Protein AF-A0A1Q7IQF8-F1 (afdb_monomer)

pLDDT: mean 95.31, std 6.24, range [54.16, 98.69]

Mean predicted aligned error: 3.73 Å

Secondary structure (DSSP, 8-state):
-PPEEEEEEE-SSEEEEEEEEEEEE--HHHHHHHHHHHHHTT---EEETTEEE-S---GGG-SSPBPEEEEEEEEEEEEESSTT--EEEEE-

Radius of gyration: 16.56 Å; Cα contacts (8 Å, |Δi|>4): 171; chains: 1; bounding box: 39×32×40 Å

Foldseek 3Di:
DFDWDWDWDDDPWKIKIFIFGKDWAQDQVVLQVVQVVVVVVVFNWDDDPSFIDGPDDDPVQDDDRHIDMDGDGQKMKMWTPDPPTDIDMDGD

Structure (mmCIF, N/CA/C/O backbone):
data_AF-A0A1Q7IQF8-F1
#
_entry.id   AF-A0A1Q7IQF8-F1
#
loop_
_atom_site.group_PDB
_atom_site.id
_atom_site.type_symbol
_atom_site.label_atom_id
_atom_site.label_alt_id
_atom_site.label_comp_id
_atom_site.label_asym_id
_atom_site.label_entity_id
_atom_site.label_seq_id
_atom_site.pdbx_PDB_ins_code
_atom_site.Cartn_x
_atom_site.Cartn_y
_atom_site.Cartn_z
_atom_site.occupancy
_atom_site.B_iso_or_equiv
_atom_site.auth_seq_id
_atom_site.auth_comp_id
_atom_site.auth_asym_id
_atom_site.auth_atom_id
_atom_site.pdbx_PDB_model_num
ATOM 1 N N . MET A 1 1 ? -9.155 19.506 -4.952 1.00 54.16 1 MET A N 1
ATOM 2 C CA . MET A 1 1 ? -8.098 19.149 -5.917 1.00 54.16 1 MET A CA 1
ATOM 3 C C . MET A 1 1 ? -7.623 17.774 -5.528 1.00 54.16 1 MET A C 1
ATOM 5 O O . MET A 1 1 ? -7.271 17.605 -4.367 1.00 54.16 1 MET A O 1
ATOM 9 N N . ASP A 1 2 ? -7.672 16.813 -6.442 1.00 64.69 2 ASP A N 1
ATOM 10 C CA . ASP A 1 2 ? -7.070 15.509 -6.184 1.00 64.69 2 ASP A CA 1
ATOM 11 C C . ASP A 1 2 ? -5.554 15.678 -6.224 1.00 64.69 2 ASP A C 1
ATOM 13 O O . ASP A 1 2 ? -4.997 16.180 -7.202 1.00 64.69 2 ASP A O 1
ATOM 17 N N . THR A 1 3 ? -4.887 15.346 -5.123 1.00 79.56 3 THR A N 1
ATOM 18 C CA . THR A 1 3 ? -3.435 15.475 -5.030 1.00 79.56 3 THR A CA 1
ATOM 19 C C . THR A 1 3 ? -2.799 14.358 -5.853 1.00 79.56 3 THR A C 1
ATOM 21 O O . THR A 1 3 ? -3.138 13.184 -5.678 1.00 79.56 3 THR A O 1
ATOM 24 N N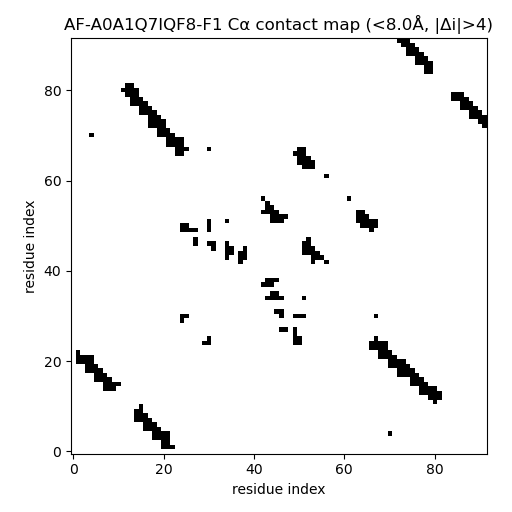 . GLN A 1 4 ? -1.869 14.710 -6.740 1.00 87.81 4 GLN A N 1
ATOM 25 C CA . GLN A 1 4 ? -1.017 13.729 -7.406 1.00 87.81 4 GLN A CA 1
ATOM 26 C C . GLN A 1 4 ? -0.002 13.203 -6.387 1.00 87.81 4 GLN A C 1
ATOM 28 O O . GLN A 1 4 ? 0.706 13.980 -5.750 1.00 87.81 4 GLN A O 1
ATOM 33 N N . ASN A 1 5 ? 0.047 11.887 -6.225 1.00 95.00 5 ASN A N 1
ATOM 34 C CA . ASN A 1 5 ? 0.929 11.188 -5.302 1.00 95.00 5 ASN A CA 1
ATOM 35 C C . ASN A 1 5 ? 1.702 10.104 -6.055 1.00 95.00 5 ASN A C 1
ATOM 37 O O . ASN A 1 5 ? 1.300 9.662 -7.135 1.00 95.00 5 ASN A O 1
ATOM 41 N N . ALA A 1 6 ? 2.795 9.652 -5.449 1.00 96.06 6 ALA A N 1
ATOM 42 C CA . ALA A 1 6 ? 3.537 8.498 -5.916 1.00 96.06 6 ALA A CA 1
ATOM 43 C C . ALA A 1 6 ? 3.833 7.553 -4.749 1.00 96.06 6 ALA A C 1
ATOM 45 O O . ALA A 1 6 ? 4.090 7.999 -3.631 1.00 96.06 6 ALA A O 1
ATOM 46 N N . VAL A 1 7 ? 3.804 6.252 -5.028 1.00 96.81 7 VAL A N 1
ATOM 47 C CA . VAL A 1 7 ? 4.297 5.204 -4.129 1.00 96.81 7 VAL A CA 1
ATOM 48 C C . VAL A 1 7 ? 5.460 4.519 -4.826 1.00 96.81 7 VAL A C 1
ATOM 50 O O . VAL A 1 7 ? 5.295 4.017 -5.937 1.00 96.81 7 VAL A O 1
ATOM 53 N N . SER A 1 8 ? 6.627 4.509 -4.189 1.00 97.31 8 SER A N 1
ATOM 54 C CA . SER A 1 8 ? 7.820 3.838 -4.702 1.00 97.31 8 SER A CA 1
ATOM 55 C C . SER A 1 8 ? 8.157 2.616 -3.859 1.00 97.31 8 SER A C 1
ATOM 57 O O . SER A 1 8 ? 8.152 2.689 -2.629 1.00 97.31 8 SER A O 1
ATOM 59 N N . VAL A 1 9 ? 8.485 1.513 -4.520 1.00 97.31 9 VAL A N 1
ATOM 60 C CA . VAL A 1 9 ? 8.939 0.275 -3.888 1.00 97.31 9 VAL A CA 1
ATOM 61 C C . VAL A 1 9 ? 10.213 -0.175 -4.585 1.00 97.31 9 VAL A C 1
ATOM 63 O O . VAL A 1 9 ? 10.237 -0.286 -5.810 1.00 97.31 9 VAL A O 1
ATOM 66 N N . SER A 1 10 ? 11.245 -0.452 -3.795 1.00 97.69 10 SER A N 1
ATOM 67 C CA . SER A 1 10 ? 12.469 -1.088 -4.272 1.00 97.69 10 SER A CA 1
ATOM 68 C C . SER A 1 10 ? 12.366 -2.593 -4.089 1.00 97.69 10 SER A C 1
ATOM 70 O O . SER A 1 10 ? 12.097 -3.071 -2.985 1.00 97.69 10 SER A O 1
ATOM 72 N N . LEU A 1 11 ? 12.560 -3.325 -5.180 1.00 95.88 11 LEU A N 1
ATOM 73 C CA . LEU A 1 11 ? 12.681 -4.778 -5.207 1.00 95.88 11 LEU A CA 1
ATOM 74 C C . LEU A 1 11 ? 14.119 -5.154 -5.584 1.00 95.88 11 LEU A C 1
ATOM 76 O O . LEU A 1 11 ? 14.934 -4.300 -5.934 1.00 95.88 11 LEU A O 1
ATOM 80 N N . ASP A 1 12 ? 14.438 -6.445 -5.521 1.00 96.19 12 ASP A N 1
ATOM 81 C CA . ASP A 1 12 ? 15.811 -6.93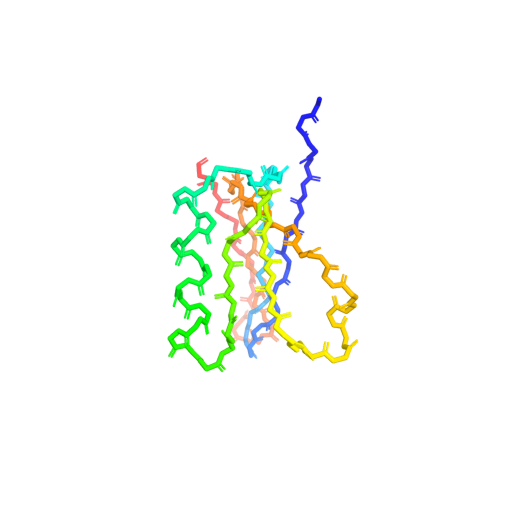3 -5.692 1.00 96.19 12 ASP A CA 1
ATOM 82 C C . ASP A 1 12 ? 16.443 -6.596 -7.054 1.00 96.19 12 ASP A C 1
ATOM 84 O O . ASP A 1 12 ? 17.672 -6.552 -7.161 1.00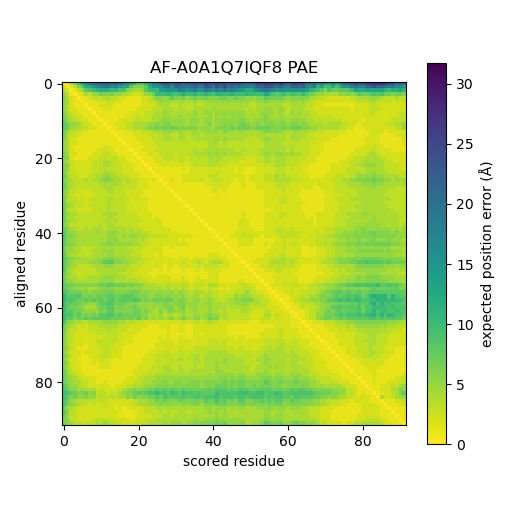 96.19 12 ASP A O 1
ATOM 88 N N . ASP A 1 13 ? 15.647 -6.434 -8.109 1.00 97.25 13 ASP A N 1
ATOM 89 C CA . ASP A 1 13 ? 16.099 -6.219 -9.489 1.00 97.25 13 ASP A CA 1
ATOM 90 C C . ASP A 1 13 ? 15.370 -5.079 -10.221 1.00 97.25 13 ASP A C 1
ATOM 92 O O . ASP A 1 13 ? 15.723 -4.755 -11.359 1.00 97.25 13 ASP A O 1
ATOM 96 N N . ILE A 1 14 ? 14.391 -4.440 -9.576 1.00 97.62 14 ILE A N 1
ATOM 97 C CA . ILE A 1 14 ? 13.594 -3.361 -10.158 1.00 97.62 14 ILE A CA 1
ATOM 98 C C . ILE A 1 14 ? 13.101 -2.385 -9.086 1.00 97.62 14 ILE A C 1
ATOM 100 O O . ILE A 1 14 ? 12.572 -2.784 -8.049 1.00 97.62 14 ILE A O 1
ATOM 104 N N . ASP A 1 15 ? 13.212 -1.092 -9.371 1.00 98.12 15 ASP A N 1
ATOM 105 C CA . ASP A 1 15 ? 12.491 -0.052 -8.643 1.00 98.12 15 ASP A CA 1
ATOM 106 C C . ASP A 1 15 ? 11.187 0.256 -9.378 1.00 98.12 15 ASP A C 1
ATOM 108 O O . ASP A 1 15 ? 11.185 0.507 -10.587 1.00 98.12 15 ASP A O 1
ATOM 112 N N . VAL A 1 16 ? 10.068 0.252 -8.655 1.00 98.25 16 VAL A N 1
ATOM 113 C CA . VAL A 1 16 ? 8.742 0.543 -9.211 1.00 98.25 16 VAL A CA 1
ATOM 114 C C . VAL A 1 16 ? 8.177 1.792 -8.558 1.00 98.25 16 VAL A C 1
ATOM 116 O O . VAL A 1 16 ? 8.034 1.856 -7.339 1.00 98.25 16 VAL A O 1
ATOM 119 N N . VAL A 1 17 ? 7.800 2.770 -9.379 1.00 98.19 17 VAL A N 1
ATOM 120 C CA . VAL A 1 17 ? 7.064 3.965 -8.958 1.00 98.19 17 VAL A CA 1
ATOM 121 C C . VAL A 1 17 ? 5.669 3.91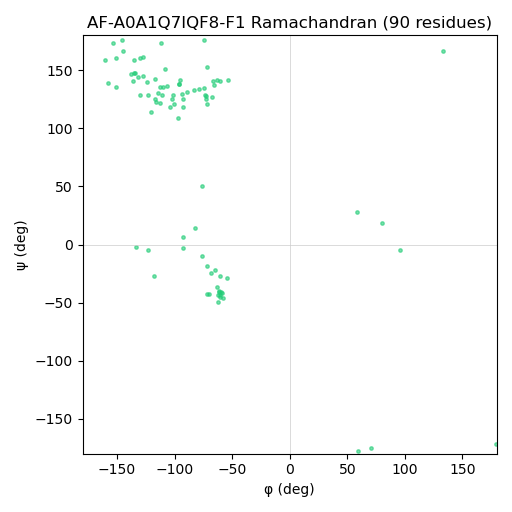5 -9.558 1.00 98.19 17 VAL A C 1
ATOM 123 O O . VAL A 1 17 ? 5.515 3.865 -10.777 1.00 98.19 17 VAL A O 1
ATOM 126 N N . VAL A 1 18 ? 4.649 3.950 -8.707 1.00 98.12 18 VAL A N 1
ATOM 127 C CA . VAL A 1 18 ? 3.244 4.049 -9.108 1.00 98.12 18 VAL A CA 1
ATOM 128 C C . VAL A 1 18 ? 2.767 5.471 -8.860 1.00 98.12 18 VAL A C 1
ATOM 130 O O . VAL A 1 18 ? 2.760 5.935 -7.723 1.00 98.12 18 VAL A O 1
ATOM 133 N N . GLU A 1 19 ? 2.359 6.152 -9.925 1.00 97.62 19 GLU A N 1
ATOM 134 C CA . GLU A 1 19 ? 1.778 7.491 -9.895 1.00 97.62 19 GLU A CA 1
ATOM 135 C C . GLU A 1 19 ? 0.250 7.397 -9.887 1.00 97.62 19 GLU A C 1
ATOM 137 O O . GLU A 1 19 ? -0.339 6.572 -10.591 1.00 97.62 19 GLU A O 1
ATOM 142 N N . GLY A 1 20 ? -0.411 8.270 -9.132 1.00 96.69 20 GLY A N 1
ATOM 143 C CA . GLY A 1 20 ? -1.866 8.298 -9.087 1.00 96.69 20 GLY A CA 1
ATOM 144 C C . GLY A 1 20 ? -2.425 9.349 -8.143 1.00 96.69 20 GLY A C 1
ATOM 145 O O . GLY A 1 20 ? -1.697 10.166 -7.580 1.00 96.69 20 GLY A O 1
ATOM 146 N N . THR A 1 21 ? -3.734 9.307 -7.936 1.00 96.75 21 THR A N 1
ATOM 147 C CA . THR A 1 21 ? -4.393 10.131 -6.919 1.00 96.75 21 THR A CA 1
ATOM 148 C C . THR A 1 21 ? -4.568 9.326 -5.643 1.00 96.75 21 THR A C 1
ATOM 150 O O . THR A 1 21 ? -4.925 8.146 -5.683 1.00 96.75 21 THR A O 1
ATOM 153 N N . ALA A 1 22 ? -4.308 9.954 -4.497 1.00 95.81 22 ALA A N 1
ATOM 154 C CA . ALA A 1 22 ? -4.558 9.350 -3.196 1.00 95.81 22 ALA A CA 1
ATOM 155 C C . ALA A 1 22 ? -5.777 10.000 -2.551 1.00 95.81 22 ALA A C 1
ATOM 157 O O . ALA A 1 22 ? -5.908 11.226 -2.542 1.00 95.81 22 ALA A O 1
ATOM 158 N N . ARG A 1 23 ? -6.647 9.183 -1.961 1.00 95.44 23 ARG A N 1
ATOM 159 C CA . ARG A 1 23 ? -7.758 9.669 -1.140 1.00 95.44 23 ARG A CA 1
ATOM 160 C C . ARG A 1 23 ? -7.858 8.882 0.154 1.00 95.44 23 ARG A C 1
ATOM 162 O O . ARG A 1 23 ? -7.588 7.680 0.181 1.00 95.44 23 ARG A O 1
ATOM 169 N N . LYS A 1 24 ? -8.301 9.562 1.209 1.00 96.06 24 LYS A N 1
ATOM 170 C CA . LYS A 1 24 ? -8.668 8.911 2.464 1.00 96.06 24 LYS A CA 1
ATOM 171 C C . LYS A 1 24 ? -9.890 8.018 2.232 1.00 96.06 24 LYS A C 1
ATOM 173 O O . LYS A 1 24 ? -10.832 8.397 1.531 1.00 96.06 24 LYS A O 1
ATOM 178 N N . VAL A 1 25 ? -9.852 6.825 2.803 1.00 97.75 25 VAL A N 1
ATOM 179 C CA . VAL A 1 25 ? -10.945 5.857 2.821 1.00 97.75 25 VAL A CA 1
ATOM 180 C C . VAL A 1 25 ? -11.623 5.959 4.177 1.00 97.75 25 VAL A C 1
ATOM 182 O O . VAL A 1 25 ? -10.982 5.775 5.206 1.00 97.75 25 VAL A O 1
ATOM 185 N N . THR A 1 26 ? -12.916 6.267 4.173 1.00 97.06 26 THR A N 1
ATOM 186 C CA . THR A 1 26 ? -13.732 6.378 5.390 1.00 97.06 26 THR A CA 1
ATOM 187 C C . THR A 1 26 ? -14.941 5.446 5.376 1.00 97.06 26 THR A C 1
ATOM 189 O O . THR A 1 26 ? -15.662 5.378 6.370 1.00 97.06 26 THR A O 1
ATOM 192 N N . ASP A 1 27 ? -15.186 4.725 4.275 1.00 97.38 27 ASP A N 1
ATOM 193 C CA . ASP A 1 27 ? -16.296 3.785 4.192 1.00 97.38 27 ASP A CA 1
ATOM 194 C C . ASP A 1 27 ? -16.011 2.535 5.032 1.00 97.38 27 ASP A C 1
ATOM 196 O O . ASP A 1 27 ? -14.965 1.889 4.917 1.00 97.38 27 ASP A O 1
ATOM 200 N N . MET A 1 28 ? -16.964 2.205 5.902 1.00 97.94 28 MET A N 1
ATOM 201 C CA . MET A 1 28 ? -16.813 1.108 6.854 1.00 97.94 28 MET A CA 1
ATOM 202 C C . MET A 1 28 ? -16.616 -0.261 6.188 1.00 97.94 28 MET A C 1
ATOM 204 O O . MET A 1 28 ? -15.723 -0.972 6.639 1.00 97.94 28 MET A O 1
ATOM 208 N N . PRO A 1 29 ? -17.317 -0.631 5.094 1.00 98.31 29 PRO A N 1
ATOM 209 C CA . PRO A 1 29 ? -17.106 -1.935 4.463 1.00 98.31 29 PRO A CA 1
ATOM 210 C C . PRO A 1 29 ? -15.665 -2.157 3.978 1.00 98.31 29 PRO A C 1
ATOM 212 O O . PRO A 1 29 ? -15.103 -3.239 4.167 1.00 98.31 29 PRO A O 1
ATOM 215 N N . THR A 1 30 ? -15.022 -1.142 3.385 1.00 98.25 30 THR A N 1
ATOM 216 C CA . THR A 1 30 ? -13.617 -1.260 2.966 1.00 98.25 30 THR A CA 1
ATOM 217 C C . THR A 1 30 ? -12.678 -1.306 4.165 1.00 98.25 30 THR A C 1
ATOM 219 O O . THR A 1 30 ? -11.754 -2.125 4.178 1.00 98.25 30 THR A O 1
ATOM 222 N N . LEU A 1 31 ? -12.912 -0.467 5.178 1.00 98.69 31 LEU A N 1
ATOM 223 C CA . LEU A 1 31 ? -12.110 -0.456 6.403 1.00 98.69 31 LEU A CA 1
ATOM 224 C C . LEU A 1 31 ? -12.174 -1.802 7.131 1.00 98.69 31 LEU A C 1
ATOM 226 O O . LEU A 1 31 ? -11.137 -2.327 7.526 1.00 98.69 31 LEU A O 1
ATOM 230 N N . GLU A 1 32 ? -13.362 -2.389 7.265 1.00 98.62 32 GLU A N 1
ATOM 231 C CA . GLU A 1 32 ? -13.569 -3.702 7.882 1.00 98.62 32 GLU A CA 1
ATOM 232 C C . GLU A 1 32 ? -12.853 -4.800 7.102 1.00 98.62 32 GLU A C 1
ATOM 234 O O . GLU A 1 32 ? -12.163 -5.627 7.695 1.00 98.62 32 GLU A O 1
ATOM 239 N N . ARG A 1 33 ? -12.934 -4.780 5.766 1.00 98.50 33 ARG A N 1
ATOM 240 C CA . ARG A 1 33 ? -12.216 -5.740 4.918 1.00 98.50 33 ARG A CA 1
ATOM 241 C C . ARG A 1 33 ? -10.705 -5.691 5.154 1.00 98.50 33 ARG A C 1
ATOM 243 O O . ARG A 1 33 ? -10.074 -6.738 5.284 1.00 98.50 33 ARG A O 1
ATOM 250 N N . VAL A 1 34 ? -10.124 -4.492 5.203 1.00 98.38 34 VAL A N 1
ATOM 251 C CA . VAL A 1 34 ? -8.678 -4.311 5.412 1.00 98.38 34 VAL A CA 1
ATOM 252 C C . VAL A 1 34 ? -8.275 -4.650 6.850 1.00 98.38 34 VAL A C 1
ATOM 254 O O . VAL A 1 34 ? -7.282 -5.345 7.054 1.00 98.38 34 VAL A O 1
ATOM 257 N N . ALA A 1 35 ? -9.059 -4.233 7.847 1.00 98.25 35 ALA A N 1
ATOM 258 C CA . ALA A 1 35 ? -8.818 -4.582 9.244 1.00 98.25 35 ALA A CA 1
ATOM 259 C C . ALA A 1 35 ? -8.864 -6.104 9.466 1.00 98.25 35 ALA A C 1
ATOM 261 O O . ALA A 1 35 ? -7.962 -6.653 10.093 1.00 98.25 35 ALA A O 1
ATOM 262 N N . ASN A 1 36 ? -9.843 -6.801 8.878 1.00 98.44 36 ASN A N 1
ATOM 263 C CA . ASN A 1 36 ? -9.955 -8.259 8.958 1.00 98.44 36 ASN A CA 1
ATOM 264 C C . ASN A 1 36 ? -8.765 -8.973 8.304 1.00 98.44 36 ASN A C 1
ATOM 266 O O . ASN A 1 36 ? -8.302 -9.989 8.821 1.00 98.44 36 ASN A O 1
ATOM 270 N N . LEU A 1 37 ? -8.232 -8.435 7.201 1.00 98.38 37 LEU A N 1
ATOM 271 C CA . LEU A 1 37 ? -7.007 -8.958 6.596 1.00 98.38 37 LEU A CA 1
ATOM 272 C C . LEU A 1 37 ? -5.827 -8.836 7.567 1.00 98.38 37 LEU A C 1
ATOM 274 O O . LEU A 1 37 ? -5.148 -9.826 7.817 1.00 98.38 37 LEU A O 1
ATOM 278 N N . TYR A 1 38 ? -5.611 -7.667 8.170 1.00 96.94 38 TYR A 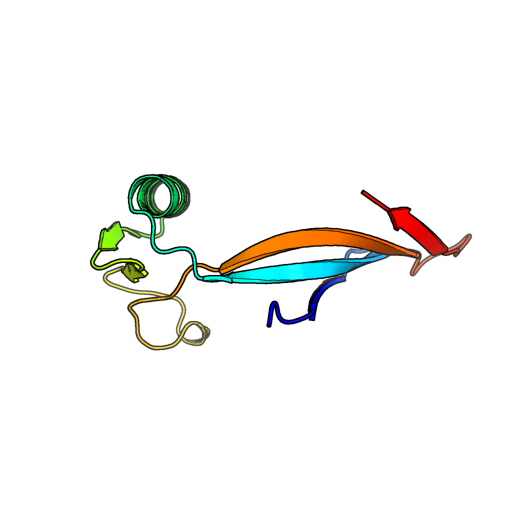N 1
ATOM 279 C CA . TYR A 1 38 ? -4.546 -7.498 9.162 1.00 96.94 38 TYR A CA 1
ATOM 280 C C . TYR A 1 38 ? -4.731 -8.394 10.395 1.00 96.94 38 TYR A C 1
ATOM 282 O O . TYR A 1 38 ? -3.761 -9.002 10.849 1.00 96.94 38 TYR A O 1
ATOM 290 N N . ALA A 1 39 ? -5.969 -8.550 10.874 1.00 97.88 39 ALA A N 1
ATOM 291 C CA . ALA A 1 39 ? -6.316 -9.480 11.947 1.00 97.88 39 ALA A CA 1
ATOM 292 C C . ALA A 1 39 ? -5.950 -10.925 11.596 1.00 97.88 39 ALA A C 1
ATOM 294 O O . ALA A 1 39 ? -5.360 -11.622 12.420 1.00 97.88 39 ALA A O 1
ATOM 295 N N . SER A 1 40 ? -6.206 -11.353 10.356 1.00 98.06 40 SER A N 1
ATOM 296 C CA . SER A 1 40 ? -5.807 -12.682 9.875 1.00 98.06 40 SER A CA 1
ATOM 297 C C . SER A 1 40 ? -4.285 -12.881 9.814 1.00 98.06 40 SER A C 1
ATOM 299 O O . SER A 1 40 ? -3.813 -14.012 9.885 1.00 98.06 40 SER A O 1
ATOM 301 N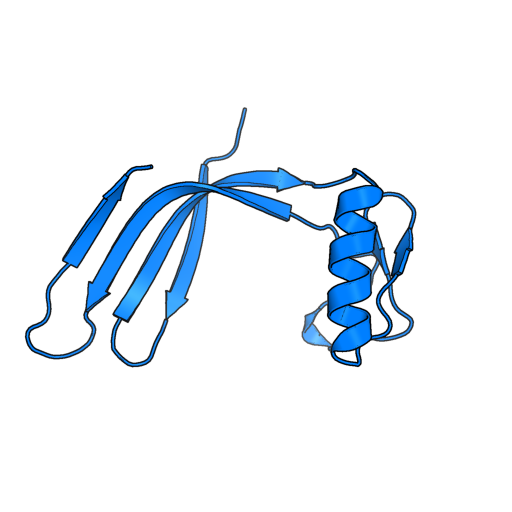 N . LEU A 1 41 ? -3.518 -11.787 9.741 1.00 97.00 41 LEU A N 1
ATOM 302 C CA . LEU A 1 41 ? -2.052 -11.773 9.768 1.00 97.00 41 LEU A CA 1
ATOM 303 C C . LEU A 1 41 ? -1.483 -11.594 11.189 1.00 97.00 41 LEU A C 1
ATOM 305 O O . LEU A 1 41 ? -0.273 -11.453 11.355 1.00 97.00 41 LEU A O 1
ATOM 309 N N . GLY A 1 42 ? -2.339 -11.604 12.216 1.00 95.94 42 GLY A N 1
ATOM 310 C CA . GLY A 1 42 ? -1.948 -11.582 13.627 1.00 95.94 42 GLY A CA 1
ATOM 311 C C . GLY A 1 42 ? -1.935 -10.202 14.288 1.00 95.94 42 GLY A C 1
ATOM 312 O O . GLY A 1 42 ? -1.745 -10.128 15.499 1.00 95.94 42 GLY A O 1
ATOM 313 N N . TRP A 1 43 ? -2.176 -9.112 13.551 1.00 96.06 43 TRP A N 1
ATOM 314 C CA . TRP A 1 43 ? -2.322 -7.778 14.142 1.00 96.06 43 TRP A CA 1
ATOM 315 C C . TRP A 1 43 ? -3.805 -7.497 14.428 1.00 96.06 43 TRP A C 1
ATOM 317 O O . TRP A 1 43 ? -4.562 -7.460 13.466 1.00 96.06 43 TRP A O 1
ATOM 327 N N . PRO A 1 44 ? -4.265 -7.280 15.682 1.00 96.38 44 PRO A N 1
ATOM 328 C CA . PRO A 1 44 ? -5.686 -7.252 16.065 1.00 96.38 44 PRO A CA 1
ATOM 329 C C . PRO A 1 44 ? -6.403 -5.953 15.654 1.00 96.38 44 PRO A C 1
ATOM 331 O O . PRO A 1 44 ? -7.068 -5.297 16.459 1.00 96.38 44 PRO A O 1
ATOM 334 N N . ALA A 1 45 ? -6.247 -5.573 14.391 1.00 97.81 45 ALA A N 1
ATOM 335 C CA . ALA A 1 45 ? -6.853 -4.423 13.763 1.00 97.81 45 ALA A CA 1
ATOM 336 C C . ALA A 1 45 ? -8.380 -4.544 13.737 1.00 97.81 45 ALA A C 1
ATOM 338 O O . ALA A 1 45 ? -8.949 -5.608 13.493 1.00 97.81 45 ALA A O 1
ATOM 339 N N . ARG A 1 46 ? -9.048 -3.415 13.961 1.00 98.06 46 ARG A N 1
ATOM 340 C CA . ARG A 1 46 ? -10.500 -3.245 13.883 1.00 98.06 46 ARG A CA 1
ATOM 341 C C . ARG A 1 46 ? -10.811 -1.932 13.179 1.00 98.06 46 ARG A C 1
ATOM 343 O O . ARG A 1 46 ? -10.076 -0.960 13.336 1.00 98.06 46 ARG A O 1
ATOM 350 N N . ALA A 1 47 ? -11.909 -1.888 12.437 1.00 98.19 47 ALA A N 1
ATOM 351 C CA . ALA A 1 47 ? -12.431 -0.638 11.898 1.00 98.19 47 ALA A CA 1
ATOM 352 C C . ALA A 1 47 ? -13.286 0.070 12.960 1.00 98.19 47 ALA A C 1
ATOM 354 O O . ALA A 1 47 ? -14.129 -0.557 13.600 1.00 98.19 47 ALA A O 1
ATOM 355 N N . SER A 1 48 ? -13.075 1.369 13.161 1.00 96.81 48 SER A N 1
ATOM 356 C CA . SER A 1 48 ? -13.911 2.193 14.040 1.00 96.81 48 SER A CA 1
ATOM 357 C C . SER A 1 48 ? -13.796 3.666 13.664 1.00 96.81 48 SER A C 1
ATOM 359 O O . SER A 1 48 ? -12.706 4.147 13.362 1.00 96.81 48 SER A O 1
ATOM 361 N N . GLY A 1 49 ? -14.918 4.392 13.673 1.00 95.31 49 GLY A N 1
ATOM 362 C CA . GLY A 1 49 ? -14.931 5.845 13.470 1.00 95.31 49 GLY A CA 1
ATOM 363 C C . GLY A 1 49 ? -14.333 6.322 12.139 1.00 95.31 49 GLY A C 1
ATOM 364 O O . GLY A 1 49 ? -13.810 7.431 12.081 1.00 95.31 49 GLY A O 1
ATOM 365 N N . GLY A 1 50 ? -14.376 5.500 11.083 1.00 97.44 50 GLY A N 1
ATOM 366 C CA . GLY A 1 50 ? -13.798 5.839 9.776 1.00 97.44 50 GLY A CA 1
ATOM 367 C C . GLY A 1 50 ? -12.279 5.639 9.666 1.00 97.44 50 GLY A C 1
ATOM 368 O O . GLY A 1 50 ? -11.669 6.203 8.761 1.00 97.44 50 GLY A O 1
ATOM 369 N N . ALA A 1 51 ? -11.675 4.859 10.568 1.00 98.00 51 ALA A N 1
ATOM 370 C CA . ALA A 1 51 ? -10.245 4.551 10.594 1.00 98.00 51 ALA A CA 1
ATOM 371 C C . ALA A 1 51 ? -9.973 3.117 11.098 1.00 98.00 51 ALA A C 1
ATOM 373 O O . ALA A 1 51 ? -10.895 2.393 11.490 1.00 98.00 51 ALA A O 1
ATOM 374 N N . ILE A 1 52 ? -8.703 2.701 11.090 1.00 98.06 52 ILE A N 1
ATOM 375 C CA . ILE A 1 52 ? -8.231 1.437 11.675 1.00 98.06 52 ILE A CA 1
ATOM 376 C C . ILE A 1 52 ? -7.700 1.699 13.090 1.00 98.06 52 ILE A C 1
ATOM 378 O O . ILE A 1 52 ? -6.986 2.666 13.333 1.00 98.06 52 ILE A O 1
ATOM 382 N N . THR A 1 53 ? -8.019 0.824 14.038 1.00 97.56 53 THR A N 1
ATOM 383 C CA . THR A 1 53 ? -7.515 0.864 15.416 1.00 97.56 53 THR A CA 1
ATOM 384 C C . THR A 1 53 ? -7.082 -0.526 15.876 1.00 97.56 53 THR A C 1
ATOM 386 O O . THR A 1 53 ? -7.515 -1.527 15.313 1.00 97.56 53 THR A O 1
ATOM 389 N N . ALA A 1 54 ? -6.222 -0.598 16.887 1.00 96.75 54 ALA A N 1
ATOM 390 C CA . ALA A 1 54 ? -5.728 -1.831 17.492 1.00 96.75 54 ALA A CA 1
ATOM 391 C C . ALA A 1 54 ? -5.161 -1.522 18.886 1.00 96.75 54 ALA A C 1
ATOM 393 O O . ALA A 1 54 ? -4.776 -0.387 19.167 1.00 96.75 54 ALA A O 1
ATOM 394 N N . GLU A 1 55 ? -5.075 -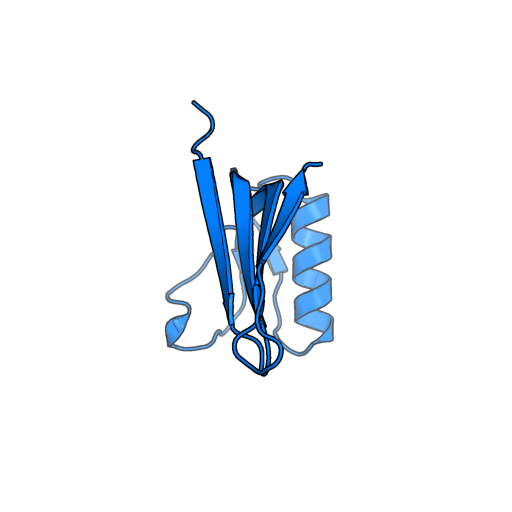2.537 19.747 1.00 93.25 55 GLU A N 1
ATOM 395 C CA . GLU A 1 55 ? -4.533 -2.399 21.112 1.00 93.25 55 GLU A CA 1
ATOM 396 C C . GLU A 1 55 ? -3.023 -2.122 21.135 1.00 93.25 55 GLU A C 1
ATOM 398 O O . GLU A 1 55 ? -2.502 -1.533 22.079 1.00 93.25 55 GLU A O 1
ATOM 403 N N . TYR A 1 56 ? -2.316 -2.523 20.081 1.00 92.19 56 TYR A N 1
ATOM 404 C CA . TYR A 1 56 ? -0.890 -2.290 19.904 1.00 92.19 56 TYR A CA 1
ATOM 405 C C . TYR A 1 56 ? -0.572 -2.047 18.432 1.00 92.19 56 TYR A C 1
ATOM 407 O O . TYR A 1 56 ? -1.389 -2.312 17.558 1.00 92.19 56 TYR A O 1
ATOM 415 N N . SER A 1 57 ? 0.627 -1.553 18.145 1.00 93.19 57 SER A N 1
ATOM 416 C CA . SER A 1 57 ? 1.191 -1.455 16.795 1.00 93.19 57 SER A CA 1
ATOM 417 C C . SER A 1 57 ? 2.717 -1.472 16.880 1.00 93.19 57 SER A C 1
ATOM 419 O O . SER A 1 57 ? 3.280 -1.445 17.978 1.00 93.19 57 SER A O 1
ATOM 421 N N . ALA A 1 58 ? 3.396 -1.520 15.732 1.00 88.06 58 ALA A N 1
ATOM 422 C CA . ALA A 1 58 ? 4.833 -1.281 15.703 1.00 88.06 58 ALA A CA 1
ATOM 423 C C . ALA A 1 58 ? 5.136 0.141 16.223 1.00 88.06 58 ALA A C 1
ATOM 425 O O . ALA A 1 58 ? 4.426 1.074 15.846 1.00 88.06 58 ALA A O 1
ATOM 426 N N . PRO A 1 59 ? 6.203 0.359 17.015 1.00 87.38 59 PRO A N 1
ATOM 427 C CA . PRO A 1 59 ? 6.526 1.686 17.551 1.00 87.38 59 PRO A CA 1
ATOM 428 C C . PRO A 1 59 ? 6.648 2.791 16.488 1.00 87.38 59 PRO A C 1
ATOM 430 O O . PRO A 1 59 ? 6.351 3.951 16.761 1.00 87.38 59 PRO A O 1
ATOM 433 N N . SER A 1 60 ? 7.048 2.432 15.265 1.00 91.31 60 SER A N 1
ATOM 434 C CA . SER A 1 60 ? 7.165 3.342 14.121 1.00 91.31 60 SER A CA 1
ATOM 435 C C . SER A 1 60 ? 5.825 3.801 13.534 1.00 91.31 60 SER A C 1
ATOM 437 O O . SER A 1 60 ? 5.798 4.811 12.838 1.00 91.31 60 SER A O 1
ATOM 439 N N . ALA A 1 61 ? 4.718 3.103 13.806 1.00 86.81 61 ALA A N 1
ATOM 440 C CA . ALA A 1 61 ? 3.398 3.425 13.258 1.00 86.81 61 ALA A CA 1
ATOM 441 C C . ALA A 1 61 ? 2.727 4.633 13.943 1.00 86.81 61 ALA A C 1
ATOM 443 O O . ALA A 1 61 ? 1.699 5.118 13.472 1.00 86.81 61 ALA A O 1
ATOM 444 N N . GLY A 1 62 ? 3.280 5.128 15.056 1.00 90.38 62 GLY A N 1
ATOM 445 C CA . GLY A 1 62 ? 2.684 6.214 15.834 1.00 90.38 62 GLY A CA 1
ATOM 446 C C . GLY A 1 62 ? 1.410 5.802 16.585 1.00 90.38 62 GLY A C 1
ATOM 447 O O . GLY A 1 62 ? 1.024 4.634 16.623 1.00 90.38 62 GLY A O 1
ATOM 448 N N . LYS A 1 63 ? 0.755 6.774 17.233 1.00 90.81 63 LYS A N 1
ATOM 449 C CA . LYS A 1 63 ? -0.499 6.536 17.965 1.00 90.81 63 LYS A CA 1
ATOM 450 C C . LYS A 1 63 ? -1.676 6.455 16.991 1.00 90.81 63 LYS A C 1
ATOM 452 O O . LYS A 1 63 ? -1.808 7.322 16.135 1.00 90.81 63 LYS A O 1
ATOM 457 N N . GLY A 1 64 ? -2.534 5.453 17.172 1.00 91.12 64 GLY A N 1
ATOM 458 C CA . GLY A 1 64 ? -3.793 5.338 16.438 1.00 91.12 64 GLY A CA 1
ATOM 459 C C . GLY A 1 64 ? -4.880 6.321 16.916 1.00 91.12 64 GLY A C 1
ATOM 460 O O . GLY A 1 64 ? -4.681 7.023 17.916 1.00 91.12 64 GLY A O 1
ATOM 461 N N . PRO A 1 65 ? -6.051 6.338 16.246 1.00 95.94 65 PRO A N 1
ATOM 462 C CA . PRO A 1 65 ? -6.402 5.495 15.097 1.00 95.94 65 PRO A CA 1
ATOM 463 C C . PRO A 1 65 ? -5.648 5.893 13.814 1.00 95.94 65 PRO A C 1
ATOM 465 O O . PRO A 1 65 ? -5.249 7.043 13.654 1.00 95.94 65 PRO A O 1
ATOM 468 N N . TRP A 1 66 ? -5.437 4.931 12.915 1.00 96.94 66 TRP A N 1
ATOM 469 C CA . TRP A 1 66 ? -4.698 5.102 11.662 1.00 96.94 66 TRP A CA 1
ATOM 470 C C . TRP A 1 66 ? -5.642 5.238 10.473 1.00 96.94 66 TRP A C 1
ATOM 472 O O . TRP A 1 66 ? -6.525 4.404 10.254 1.00 96.94 66 TRP A O 1
ATOM 482 N N . ASP A 1 67 ? -5.422 6.278 9.679 1.00 96.69 67 ASP A N 1
ATOM 483 C CA . ASP A 1 67 ? -6.184 6.531 8.465 1.00 96.69 67 ASP A CA 1
ATOM 484 C C . ASP A 1 67 ? -5.773 5.579 7.338 1.00 96.69 67 ASP A C 1
ATOM 486 O O . ASP A 1 67 ? -4.588 5.391 7.059 1.00 96.69 67 ASP A O 1
ATOM 490 N N . LEU A 1 68 ? -6.764 5.017 6.646 1.00 96.94 68 LEU A N 1
ATOM 491 C CA . LEU A 1 68 ? -6.541 4.244 5.430 1.00 96.94 68 LEU A CA 1
ATOM 492 C C . LEU A 1 68 ? -6.574 5.177 4.217 1.00 96.94 68 LEU A C 1
ATOM 494 O O . LEU A 1 68 ? -7.516 5.949 4.042 1.00 96.94 68 LEU A O 1
ATOM 498 N N . TYR A 1 69 ? -5.577 5.062 3.345 1.00 95.81 69 TYR A N 1
ATOM 499 C CA . TYR A 1 69 ? -5.545 5.748 2.057 1.00 95.81 69 TYR A CA 1
ATOM 500 C C . TYR A 1 69 ? -5.543 4.732 0.921 1.00 95.81 69 TYR A C 1
ATOM 502 O O . TYR A 1 69 ? -4.901 3.687 1.006 1.00 95.81 69 TYR A O 1
ATOM 510 N N . VAL A 1 70 ? -6.251 5.062 -0.156 1.00 95.25 70 VAL A N 1
ATOM 511 C CA . VAL A 1 70 ? -6.211 4.317 -1.415 1.00 95.25 70 VAL A CA 1
ATOM 512 C C . VAL A 1 70 ? -5.562 5.180 -2.483 1.00 95.25 70 VAL A C 1
ATOM 514 O O . VAL A 1 70 ? -5.886 6.363 -2.603 1.00 95.25 70 VAL A O 1
ATOM 517 N N . VAL A 1 71 ? -4.664 4.575 -3.258 1.00 95.50 71 VAL A N 1
ATOM 518 C CA . VAL A 1 71 ? -4.069 5.177 -4.453 1.00 95.50 71 VAL A CA 1
ATOM 519 C C . VAL A 1 71 ? -4.752 4.578 -5.674 1.00 95.50 71 VAL A C 1
ATOM 521 O O . VAL A 1 71 ? -4.793 3.358 -5.811 1.00 95.50 71 VAL A O 1
ATOM 524 N N . THR A 1 72 ? -5.296 5.425 -6.547 1.00 96.44 72 THR A N 1
ATOM 525 C CA . THR A 1 72 ? -5.822 5.014 -7.858 1.00 96.44 72 THR A CA 1
ATOM 526 C C . THR A 1 72 ? -4.739 5.269 -8.908 1.00 96.44 72 THR A C 1
ATOM 528 O O . THR A 1 72 ? -4.451 6.440 -9.175 1.00 96.44 72 THR A O 1
ATOM 531 N N . PRO A 1 73 ? -4.098 4.223 -9.465 1.00 96.94 73 PRO A N 1
ATOM 532 C CA . PRO A 1 73 ? -2.981 4.392 -10.390 1.00 96.94 73 PRO A CA 1
ATOM 533 C C . PRO A 1 73 ? -3.410 5.042 -11.705 1.00 96.94 73 PRO A C 1
ATOM 535 O O . PRO A 1 73 ? -4.447 4.694 -12.262 1.00 96.94 73 PRO A O 1
ATOM 538 N N . THR A 1 74 ? -2.574 5.932 -12.232 1.00 97.38 74 THR A N 1
ATOM 539 C CA . THR A 1 74 ? -2.701 6.495 -13.589 1.00 97.38 74 THR A CA 1
ATOM 540 C C . THR A 1 74 ? -1.500 6.142 -14.464 1.00 97.38 74 THR A C 1
ATOM 542 O O . THR A 1 74 ? -1.612 6.040 -15.688 1.00 97.38 74 THR A O 1
ATOM 545 N N . ALA A 1 75 ? -0.341 5.913 -13.847 1.00 97.94 75 ALA A N 1
ATOM 546 C CA . ALA A 1 75 ? 0.845 5.400 -14.510 1.00 97.94 75 ALA A CA 1
ATOM 547 C C . ALA A 1 75 ? 1.716 4.605 -13.535 1.00 97.94 75 ALA A C 1
ATOM 549 O O . ALA A 1 75 ? 1.640 4.771 -12.319 1.00 97.94 75 ALA A O 1
ATOM 550 N N . ALA A 1 76 ? 2.584 3.766 -14.088 1.00 98.19 76 ALA A N 1
ATOM 551 C CA . ALA A 1 76 ? 3.687 3.173 -13.349 1.00 98.19 76 ALA A CA 1
ATOM 552 C C . ALA A 1 76 ? 4.964 3.233 -14.186 1.00 98.19 76 ALA A C 1
ATOM 554 O O . ALA A 1 76 ? 4.909 3.140 -15.415 1.00 98.19 76 ALA A O 1
ATOM 555 N N . VAL A 1 77 ? 6.106 3.380 -13.526 1.00 98.44 77 VAL A N 1
ATOM 556 C CA . VAL A 1 77 ? 7.434 3.271 -14.133 1.00 98.44 77 VAL A CA 1
ATOM 557 C C . VAL A 1 77 ? 8.206 2.205 -13.377 1.00 98.44 77 VAL A C 1
ATOM 559 O O . VAL A 1 77 ? 8.277 2.247 -12.153 1.00 98.44 77 VAL A O 1
ATOM 562 N N . GLY A 1 78 ? 8.768 1.253 -14.112 1.00 98.19 78 GLY A N 1
ATOM 563 C CA . GLY A 1 78 ? 9.693 0.256 -13.593 1.00 98.19 78 GLY A CA 1
ATOM 564 C C . GLY A 1 78 ? 11.080 0.517 -14.158 1.00 98.19 78 GLY A C 1
ATOM 565 O O . GLY A 1 78 ? 11.208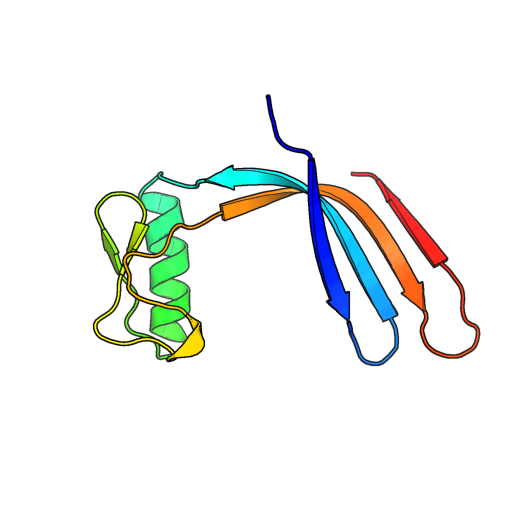 0.663 -15.375 1.00 98.19 78 GLY A O 1
ATOM 566 N N . VAL A 1 79 ? 12.093 0.587 -13.297 1.00 98.38 79 VAL A N 1
ATOM 567 C CA . VAL A 1 79 ? 13.500 0.789 -13.667 1.00 98.38 79 VAL A CA 1
ATOM 568 C C . VAL A 1 79 ? 14.306 -0.403 -13.171 1.00 98.38 79 VAL A C 1
ATOM 570 O O . VAL A 1 79 ? 14.403 -0.623 -11.967 1.00 98.38 79 VAL A O 1
ATOM 573 N N . ALA A 1 80 ? 14.863 -1.189 -14.091 1.00 98.06 80 ALA A N 1
ATOM 574 C CA . ALA A 1 80 ? 15.680 -2.343 -13.739 1.00 98.06 80 ALA A CA 1
ATOM 575 C C . ALA A 1 80 ? 16.992 -1.890 -13.081 1.00 98.06 80 ALA A C 1
ATOM 577 O O . ALA A 1 80 ? 17.743 -1.088 -13.643 1.00 98.06 80 ALA A O 1
ATOM 578 N N . THR A 1 81 ? 17.286 -2.434 -11.903 1.00 97.12 81 THR A N 1
ATOM 579 C CA . THR A 1 81 ? 18.486 -2.116 -11.112 1.00 97.12 81 THR A CA 1
ATOM 580 C C . THR A 1 81 ? 19.648 -3.074 -11.403 1.00 97.12 81 THR A C 1
ATOM 582 O O . THR A 1 81 ? 20.757 -2.878 -10.907 1.00 97.12 81 THR A O 1
ATOM 585 N N . LYS A 1 82 ? 19.421 -4.084 -12.256 1.00 96.88 82 LYS A N 1
ATOM 586 C CA . LYS A 1 82 ? 20.405 -5.074 -12.724 1.00 96.88 82 LYS A CA 1
ATOM 587 C C . LYS A 1 82 ? 20.387 -5.203 -14.253 1.00 96.88 82 LYS A C 1
ATOM 589 O O . LYS A 1 82 ? 19.412 -4.822 -14.899 1.00 96.88 82 LYS A O 1
ATOM 594 N N . GLU A 1 83 ? 21.467 -5.746 -14.819 1.00 95.06 83 GLU A N 1
ATOM 595 C CA . GLU A 1 83 ? 21.597 -6.048 -16.255 1.00 95.06 83 GLU A CA 1
ATOM 596 C C . GLU A 1 83 ? 20.428 -6.929 -16.759 1.00 95.06 83 GLU A C 1
ATOM 598 O O . GLU A 1 83 ? 19.993 -7.826 -16.031 1.00 95.06 83 GLU A O 1
ATOM 603 N N . PRO A 1 84 ? 19.903 -6.707 -17.983 1.00 94.56 84 PRO A N 1
ATOM 604 C CA . PRO A 1 84 ? 20.419 -5.817 -19.032 1.00 94.56 84 PRO A CA 1
ATOM 605 C C . PRO A 1 84 ? 20.033 -4.334 -18.861 1.00 94.56 84 PRO A C 1
ATOM 607 O O . PRO A 1 84 ? 20.142 -3.551 -19.806 1.00 94.56 84 PRO A O 1
ATOM 610 N N . HIS A 1 85 ? 19.537 -3.953 -17.678 1.00 94.19 85 HIS A N 1
ATOM 611 C CA . HIS A 1 85 ? 18.949 -2.650 -17.392 1.00 94.19 85 HIS A CA 1
ATOM 612 C C . HIS A 1 85 ? 17.735 -2.342 -18.283 1.00 94.19 85 HIS A C 1
ATOM 614 O O . HIS A 1 85 ? 17.259 -3.162 -19.069 1.00 94.19 85 HIS A O 1
ATOM 620 N N . GLY A 1 86 ? 17.180 -1.146 -18.109 1.00 97.12 86 GLY A N 1
ATOM 621 C CA . GLY A 1 86 ? 16.057 -0.653 -18.893 1.00 97.12 86 GLY A CA 1
ATOM 622 C C . GLY A 1 86 ? 14.968 -0.045 -18.026 1.00 97.12 86 GLY A C 1
ATOM 623 O O . GLY A 1 86 ? 14.946 -0.197 -16.805 1.00 97.12 86 GLY A O 1
ATOM 624 N N . ALA A 1 87 ? 14.053 0.660 -18.683 1.00 97.38 87 ALA A N 1
ATOM 625 C CA . ALA A 1 87 ? 12.886 1.230 -18.039 1.00 97.38 87 ALA A CA 1
ATOM 626 C C . ALA A 1 87 ? 11.646 0.999 -18.898 1.00 97.38 87 ALA A C 1
ATOM 628 O O . ALA A 1 87 ? 11.692 1.124 -20.122 1.00 97.38 87 ALA A O 1
ATOM 629 N N . THR A 1 88 ? 10.531 0.686 -18.247 1.00 97.94 88 THR A N 1
ATOM 630 C CA . THR A 1 88 ? 9.221 0.580 -18.894 1.00 97.94 88 THR A CA 1
ATOM 631 C C . THR A 1 88 ? 8.242 1.501 -18.190 1.00 97.94 88 THR A C 1
ATOM 633 O O . THR A 1 88 ? 8.241 1.602 -16.964 1.00 97.94 88 THR A O 1
ATOM 636 N N . ARG A 1 89 ? 7.397 2.171 -18.975 1.00 98.00 89 ARG A N 1
ATOM 637 C CA . ARG A 1 89 ? 6.274 2.953 -18.464 1.00 98.00 89 ARG A CA 1
ATOM 638 C C . ARG A 1 89 ? 4.963 2.324 -18.904 1.00 98.00 89 ARG A C 1
ATOM 640 O O . ARG A 1 89 ? 4.752 2.108 -20.095 1.00 98.00 89 ARG A O 1
ATOM 647 N N . TRP A 1 90 ? 4.065 2.138 -17.948 1.00 98.44 90 TRP A N 1
ATOM 648 C CA . TRP A 1 90 ? 2.684 1.726 -18.173 1.00 98.44 90 TRP A CA 1
ATOM 649 C C . TRP A 1 90 ? 1.727 2.889 -17.905 1.00 98.44 90 TRP A C 1
ATOM 651 O O . TRP A 1 90 ? 2.013 3.777 -17.095 1.00 98.44 90 TRP A O 1
ATOM 661 N N . ARG A 1 91 ? 0.590 2.880 -18.601 1.00 97.69 91 ARG A N 1
ATOM 662 C CA . ARG A 1 91 ? -0.561 3.765 -18.376 1.00 97.69 91 ARG A CA 1
ATOM 663 C C . ARG A 1 91 ? -1.808 2.897 -18.226 1.00 97.69 91 ARG A C 1
ATOM 665 O O . ARG A 1 91 ? -1.883 1.860 -18.886 1.00 97.69 91 ARG A O 1
ATOM 672 N N . PHE A 1 92 ? -2.732 3.328 -17.375 1.00 94.38 92 PHE A N 1
ATOM 673 C CA . PHE A 1 92 ? -3.971 2.621 -17.044 1.00 94.38 92 PHE A CA 1
ATOM 674 C C . PHE A 1 92 ? -5.194 3.461 -17.406 1.00 94.38 92 PHE A C 1
ATOM 676 O O . PHE A 1 92 ? -5.065 4.709 -17.386 1.00 94.38 92 PHE A O 1
#

Nearest PDB structures (foldseek):
  2fhq-assembly1_B  TM=6.139E-01  e=1.154E+00  Bacteroides thetaiotaomicron VPI-5482
  4fpw-assembly3_B  TM=2.168E-01  e=2.130E+00  Micromonospora echinospora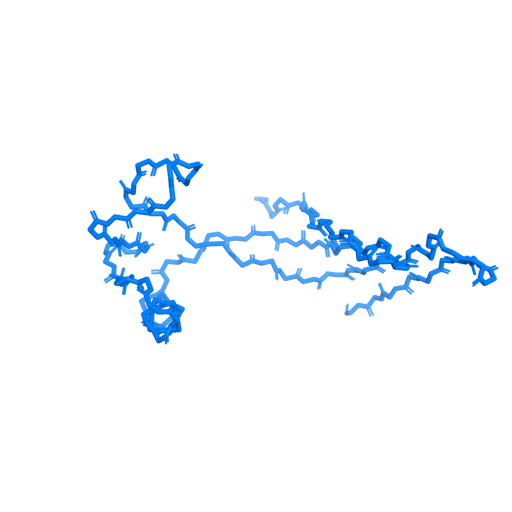

Sequence (92 aa):
MDTQNAVSVSLDDIDVVVEGTARKVTDMPTLERVANLYASLGWPARASGGAITAEYSAPSAGKGPWDLYVVTPTAAVGVATKEPHGATRWRF

Solvent-accessible surface area (backbone atoms only — not comparable to full-atom values): 5328 Å² total; per-residue (Å²): 130,83,49,81,42,72,52,76,48,81,54,99,49,35,37,36,38,39,33,23,38,54,44,80,48,52,58,59,74,62,40,40,54,53,18,50,50,39,33,74,72,70,44,71,38,37,52,55,98,48,25,38,36,52,97,71,76,62,85,89,72,61,81,74,68,42,79,44,70,47,71,52,68,47,32,35,39,40,37,38,75,42,86,94,48,57,72,51,76,51,76,107